Protein AF-W1DKG4-F1 (afdb_monomer_lite)

Foldseek 3Di:
DDPPPVVVVVVVVVVVVVVVVVVVLVVVLVVLQVVLVVCVVVVHDLDDPVVLVVVLVVQLVVCVVVVHDSVVSNVVVVVSSVSSSVSSVVVVVVVVCVVCVPDDDDDDDPPPPPPPPPPPDDDDDDDDDDDDDDDDDDDDDDDDD

InterPro domains:
  IPR002701 Chorismate mutase II, prokaryotic-type [PF01817] (10-89)
  IPR002701 Chorismate mutase II, prokaryotic-type [PS51168] (1-92)
  IPR002701 Chorismate mutase II, prokaryotic-type [SM00830] (11-91)
  IPR010952 Chorismate mutase, gammaproteobacteria [TIGR01797] (7-89)
  IPR036263 Chorismate mutase type II superfamily [SSF48600] (14-135)
  IPR036979 Chorismate mutase domain superfamily [G3DSA:1.20.59.10] (1-109)
  IPR051331 Chorismate mutase-related enzymes [PTHR38041] (9-101)

Radius of gyration: 27.87 Å; chains: 1; bounding box: 56×63×79 Å

Structure (mmCIF, N/CA/C/O backbone):
data_AF-W1DKG4-F1
#
_entry.id   AF-W1DKG4-F1
#
loop_
_atom_site.group_PDB
_atom_site.id
_atom_site.type_symbol
_atom_site.label_atom_id
_atom_site.label_alt_id
_atom_site.label_comp_id
_atom_site.label_asym_id
_atom_site.label_entity_id
_atom_site.label_seq_id
_atom_site.pdbx_PDB_ins_code
_atom_site.Cartn_x
_atom_site.Cartn_y
_atom_site.Cartn_z
_atom_site.occupancy
_atom_site.B_iso_or_equiv
_atom_site.auth_seq_id
_atom_site.auth_comp_id
_atom_site.auth_asym_id
_atom_site.auth_atom_id
_atom_site.pdbx_PDB_model_num
ATOM 1 N N . MET A 1 1 ? -2.693 2.937 45.329 1.00 38.25 1 MET A N 1
ATOM 2 C CA . MET A 1 1 ? -3.324 2.133 44.264 1.00 38.25 1 MET A CA 1
ATOM 3 C C . MET A 1 1 ? -3.267 2.994 43.022 1.00 38.25 1 MET A C 1
ATOM 5 O O . MET A 1 1 ? -3.884 4.048 43.008 1.00 38.25 1 MET A O 1
ATOM 9 N N . THR A 1 2 ? -2.364 2.677 42.099 1.00 47.22 2 THR A N 1
ATOM 10 C CA . THR A 1 2 ? -2.172 3.463 40.878 1.00 47.22 2 THR A CA 1
ATOM 11 C C . THR A 1 2 ? -3.362 3.205 39.971 1.00 47.22 2 THR A C 1
ATOM 13 O O . THR A 1 2 ? -3.502 2.097 39.466 1.00 47.22 2 THR A O 1
ATOM 16 N N . GLU A 1 3 ? -4.225 4.205 39.818 1.00 58.91 3 GLU A N 1
ATOM 17 C CA . GLU A 1 3 ? -5.235 4.249 38.762 1.00 58.91 3 GLU A CA 1
ATOM 18 C C . GLU A 1 3 ? -4.514 4.018 37.427 1.00 58.91 3 GLU A C 1
ATOM 20 O O . GLU A 1 3 ? -3.775 4.886 36.951 1.00 58.91 3 GLU A O 1
ATOM 25 N N . GLU A 1 4 ? -4.630 2.812 36.867 1.00 64.94 4 GLU A N 1
ATOM 26 C CA . GLU A 1 4 ? -4.116 2.509 35.535 1.00 64.94 4 GLU A CA 1
ATOM 27 C C . GLU A 1 4 ? -4.794 3.466 34.561 1.00 64.94 4 GLU A C 1
ATOM 29 O O . GLU A 1 4 ? -5.997 3.383 34.332 1.00 64.94 4 GLU A O 1
ATOM 34 N N . ASN A 1 5 ? -4.032 4.421 34.023 1.00 78.50 5 ASN A N 1
ATOM 35 C CA . ASN A 1 5 ? -4.575 5.426 33.127 1.00 78.50 5 ASN A CA 1
ATOM 36 C C . ASN A 1 5 ? -5.090 4.721 31.859 1.00 78.50 5 ASN A C 1
ATOM 38 O O . ASN A 1 5 ? -4.273 4.265 31.050 1.00 78.50 5 ASN A O 1
ATOM 42 N N . PRO A 1 6 ? -6.415 4.647 31.636 1.00 79.81 6 PRO A N 1
ATOM 43 C CA . PRO A 1 6 ? -6.991 3.850 30.554 1.00 79.81 6 PRO A CA 1
ATOM 44 C C . PRO A 1 6 ? -6.547 4.343 29.168 1.00 79.81 6 PRO A C 1
ATOM 46 O O . PRO A 1 6 ? -6.566 3.586 28.197 1.00 79.81 6 PRO A O 1
ATOM 49 N N . LEU A 1 7 ? -6.078 5.594 29.069 1.00 87.75 7 LEU A N 1
ATOM 50 C CA . LEU A 1 7 ? -5.495 6.153 27.850 1.00 87.75 7 LEU A CA 1
ATOM 51 C C . LEU A 1 7 ? -4.160 5.505 27.472 1.00 87.75 7 LEU A C 1
ATOM 53 O O . LEU A 1 7 ? -3.881 5.374 26.281 1.00 87.75 7 LEU A O 1
ATOM 57 N N . LEU A 1 8 ? -3.335 5.112 28.448 1.00 89.38 8 LEU A N 1
ATOM 58 C CA . LEU A 1 8 ? -2.042 4.477 28.174 1.00 89.38 8 LEU A CA 1
ATOM 59 C C . LEU A 1 8 ? -2.252 3.092 27.561 1.00 89.38 8 LEU A C 1
ATOM 61 O O . LEU A 1 8 ? -1.750 2.828 26.474 1.00 89.38 8 LEU A O 1
ATOM 65 N N . ALA A 1 9 ? -3.128 2.282 28.161 1.00 88.81 9 ALA A N 1
ATOM 66 C CA . ALA A 1 9 ? -3.460 0.958 27.640 1.00 88.81 9 ALA A CA 1
ATOM 67 C C . ALA A 1 9 ? -4.054 0.997 26.216 1.00 88.81 9 ALA A C 1
ATOM 69 O O . ALA A 1 9 ? -3.832 0.085 25.418 1.00 88.81 9 ALA A O 1
ATOM 70 N N . LEU A 1 10 ? -4.814 2.044 25.866 1.00 92.56 10 LEU A N 1
ATOM 71 C CA . LEU A 1 10 ? -5.314 2.236 24.499 1.00 92.56 10 LEU A CA 1
ATOM 72 C C . LEU A 1 10 ? -4.205 2.640 23.521 1.00 92.56 10 LEU A C 1
ATOM 74 O O . LEU A 1 10 ? -4.185 2.140 22.398 1.00 92.56 10 LEU A O 1
ATOM 78 N N . ARG A 1 11 ? -3.275 3.509 23.934 1.00 92.81 11 ARG A N 1
ATOM 79 C CA . ARG A 1 11 ? -2.129 3.902 23.101 1.00 92.81 11 ARG A CA 1
ATOM 80 C C . ARG A 1 11 ? -1.213 2.721 22.814 1.00 92.81 11 ARG A C 1
ATOM 82 O O . ARG A 1 11 ? -0.825 2.556 21.667 1.00 92.81 11 ARG A O 1
ATOM 89 N N . ASP A 1 12 ? -0.961 1.861 23.795 1.00 93.25 12 ASP A N 1
ATOM 90 C CA . ASP A 1 12 ? -0.139 0.662 23.595 1.00 93.25 12 ASP A CA 1
ATOM 91 C C . ASP A 1 12 ? -0.777 -0.299 22.581 1.00 93.25 12 ASP A C 1
ATOM 93 O O . ASP A 1 12 ? -0.094 -0.853 21.718 1.00 93.25 12 ASP A O 1
ATOM 97 N N . LYS A 1 13 ? -2.110 -0.437 22.613 1.00 94.12 13 LYS A N 1
ATOM 98 C CA . LYS A 1 13 ? -2.853 -1.208 21.602 1.00 94.12 13 LYS A CA 1
ATOM 99 C C . LYS A 1 13 ? -2.745 -0.597 20.204 1.00 94.12 13 LYS A C 1
ATOM 101 O O . LYS A 1 13 ? -2.646 -1.354 19.240 1.00 94.12 13 LYS A O 1
ATOM 106 N N . ILE A 1 14 ? -2.776 0.733 20.089 1.00 94.38 14 ILE A N 1
ATOM 107 C CA . ILE A 1 14 ? -2.592 1.436 18.809 1.00 94.38 14 ILE A CA 1
ATOM 108 C C . ILE A 1 14 ? -1.165 1.222 18.297 1.00 94.38 14 ILE A C 1
ATOM 110 O O . ILE A 1 14 ? -1.005 0.775 17.168 1.00 94.38 14 ILE A O 1
ATOM 114 N N . SER A 1 15 ? -0.148 1.413 19.138 1.00 95.50 15 SER A N 1
ATOM 115 C CA . SER A 1 15 ? 1.257 1.191 18.771 1.00 95.50 15 SER A CA 1
ATOM 116 C C . SER A 1 15 ? 1.501 -0.235 18.267 1.00 95.50 15 SER A C 1
ATOM 118 O O . SER A 1 15 ? 2.108 -0.433 17.217 1.00 95.50 15 SER A O 1
ATOM 120 N N . ALA A 1 16 ? 0.953 -1.243 18.954 1.00 95.94 16 ALA A N 1
ATOM 121 C CA . ALA A 1 16 ? 1.060 -2.637 18.521 1.00 95.94 16 ALA A CA 1
ATOM 122 C C . ALA A 1 16 ? 0.324 -2.918 17.195 1.00 95.94 16 ALA A C 1
ATOM 124 O O . ALA A 1 16 ? 0.681 -3.843 16.462 1.00 95.94 16 ALA A O 1
ATOM 125 N N . LEU A 1 17 ? -0.732 -2.159 16.882 1.00 96.56 17 LEU A N 1
ATOM 126 C CA . LEU A 1 17 ? -1.418 -2.230 15.592 1.00 96.56 17 LEU A CA 1
ATOM 127 C C . LEU A 1 17 ? -0.569 -1.567 14.499 1.00 96.56 17 LEU A C 1
ATOM 129 O O . LEU A 1 17 ? -0.413 -2.149 13.425 1.00 96.56 17 LEU A O 1
ATOM 133 N N . ASP A 1 18 ? 0.026 -0.413 14.785 1.00 95.31 18 ASP A N 1
ATOM 134 C CA . ASP A 1 18 ? 0.894 0.317 13.859 1.00 95.31 18 ASP A CA 1
ATOM 135 C C . ASP A 1 18 ? 2.122 -0.514 13.458 1.00 95.31 18 ASP A C 1
ATOM 137 O O . ASP A 1 18 ? 2.460 -0.590 12.276 1.00 95.31 18 ASP A O 1
ATOM 141 N N . GLU A 1 19 ? 2.733 -1.237 14.400 1.00 96.50 19 GLU A N 1
ATOM 142 C CA . GLU A 1 19 ? 3.821 -2.178 14.101 1.00 96.50 19 GLU A CA 1
ATOM 143 C C . GLU A 1 19 ? 3.390 -3.277 13.119 1.00 96.50 19 GLU A C 1
ATOM 145 O O . GLU A 1 19 ? 4.118 -3.605 12.176 1.00 96.50 19 GLU A O 1
ATOM 150 N N . LYS A 1 20 ? 2.174 -3.813 13.280 1.00 97.50 20 LYS A N 1
ATOM 151 C CA . LYS A 1 20 ? 1.622 -4.806 12.347 1.00 97.50 20 LYS A CA 1
ATOM 152 C C . LYS A 1 20 ? 1.369 -4.201 10.970 1.00 97.50 20 LYS A C 1
ATOM 154 O O . LYS A 1 20 ? 1.636 -4.861 9.968 1.00 97.50 20 LYS A O 1
ATOM 159 N N . LEU A 1 21 ? 0.888 -2.959 10.899 1.00 95.12 21 LEU A N 1
ATOM 160 C CA . LEU A 1 21 ? 0.718 -2.260 9.623 1.00 95.12 21 LEU A CA 1
ATOM 161 C C . LEU A 1 21 ? 2.060 -2.088 8.907 1.00 95.12 21 LEU A C 1
ATOM 163 O O . LEU A 1 21 ? 2.143 -2.359 7.710 1.00 95.12 21 LEU A O 1
ATOM 167 N N . LEU A 1 22 ? 3.118 -1.708 9.628 1.00 95.19 22 LEU A N 1
ATOM 168 C CA . LEU A 1 22 ? 4.460 -1.583 9.058 1.00 95.19 22 LEU A CA 1
ATOM 169 C C . LEU A 1 22 ? 4.995 -2.925 8.544 1.00 95.19 22 LEU A C 1
ATOM 171 O O . LEU A 1 22 ? 5.537 -2.976 7.438 1.00 95.19 22 LEU A O 1
ATOM 175 N N . ALA A 1 23 ? 4.788 -4.012 9.291 1.00 96.50 23 ALA A N 1
ATOM 176 C CA . ALA A 1 23 ? 5.169 -5.353 8.853 1.00 96.50 23 ALA A CA 1
ATOM 177 C C . ALA A 1 23 ? 4.442 -5.763 7.556 1.00 96.50 23 ALA A C 1
ATOM 179 O O . ALA A 1 23 ? 5.082 -6.206 6.602 1.00 96.50 23 ALA A O 1
ATOM 180 N N . LEU A 1 24 ? 3.126 -5.531 7.478 1.00 97.12 24 LEU A N 1
ATOM 181 C CA . LEU A 1 24 ? 2.322 -5.826 6.285 1.00 97.12 24 LEU A CA 1
ATOM 182 C C . LEU A 1 24 ? 2.729 -4.971 5.077 1.00 97.12 24 LEU A C 1
ATOM 184 O O . LEU A 1 24 ? 2.762 -5.459 3.946 1.00 97.12 24 LEU A O 1
ATOM 188 N N . LEU A 1 25 ? 3.055 -3.694 5.291 1.00 94.56 25 LEU A N 1
ATOM 189 C CA . LEU A 1 25 ? 3.544 -2.815 4.226 1.00 94.56 25 LEU A CA 1
ATOM 190 C C . LEU A 1 25 ? 4.912 -3.272 3.705 1.00 94.56 25 LEU A C 1
ATOM 192 O O . LEU A 1 25 ? 5.133 -3.261 2.491 1.00 94.56 25 LEU A O 1
ATOM 196 N N . ALA A 1 26 ? 5.805 -3.722 4.590 1.00 94.88 26 ALA A N 1
ATOM 197 C CA . ALA A 1 26 ? 7.098 -4.281 4.206 1.00 94.88 26 ALA A CA 1
ATOM 198 C C . ALA A 1 26 ? 6.941 -5.570 3.384 1.00 94.88 26 ALA A C 1
ATOM 200 O O . ALA A 1 26 ? 7.560 -5.706 2.326 1.00 94.88 26 ALA A O 1
ATOM 201 N N . GLU A 1 27 ? 6.060 -6.478 3.810 1.00 96.31 27 GLU A N 1
ATOM 202 C CA . GLU A 1 27 ? 5.734 -7.695 3.060 1.00 96.31 27 GLU A CA 1
ATOM 203 C C . GLU A 1 27 ? 5.168 -7.360 1.673 1.00 96.31 27 GLU A C 1
ATOM 205 O O . GLU A 1 27 ? 5.641 -7.863 0.648 1.00 96.31 27 GLU A O 1
ATOM 210 N N . ARG A 1 28 ? 4.213 -6.423 1.615 1.00 95.81 28 ARG A N 1
ATOM 211 C CA . ARG A 1 28 ? 3.631 -5.951 0.354 1.00 95.81 28 ARG A CA 1
ATOM 212 C C . ARG A 1 28 ? 4.692 -5.360 -0.577 1.00 95.81 28 ARG A C 1
ATOM 214 O O . ARG A 1 28 ? 4.626 -5.573 -1.790 1.00 95.81 28 ARG A O 1
ATOM 221 N N . ARG A 1 29 ? 5.676 -4.638 -0.036 1.00 93.88 29 ARG A N 1
ATOM 222 C CA . ARG A 1 29 ? 6.809 -4.118 -0.812 1.00 93.88 29 ARG A CA 1
ATOM 223 C C . ARG A 1 29 ? 7.692 -5.243 -1.356 1.00 93.88 29 ARG A C 1
ATOM 225 O O . ARG A 1 29 ? 8.103 -5.170 -2.513 1.00 93.88 29 ARG A O 1
ATOM 232 N N . GLY A 1 30 ? 7.923 -6.298 -0.575 1.00 94.19 30 GLY A N 1
ATOM 233 C CA . GLY A 1 30 ? 8.589 -7.517 -1.044 1.00 94.19 30 GLY A CA 1
ATOM 234 C C . GLY A 1 30 ? 7.873 -8.137 -2.249 1.00 94.19 30 GLY A C 1
ATOM 235 O O . GLY A 1 30 ? 8.495 -8.393 -3.278 1.00 94.19 30 GLY A O 1
ATOM 236 N N . LEU A 1 31 ? 6.544 -8.261 -2.188 1.00 94.81 31 LEU A N 1
ATOM 237 C CA . LEU A 1 31 ? 5.744 -8.740 -3.322 1.00 94.81 31 LEU A CA 1
ATOM 238 C C . LEU A 1 31 ? 5.837 -7.812 -4.543 1.00 94.81 31 LEU A C 1
ATOM 240 O O . LEU A 1 31 ? 5.909 -8.289 -5.674 1.00 94.81 31 LEU A O 1
ATOM 244 N N . ALA A 1 32 ? 5.883 -6.492 -4.342 1.00 92.44 32 ALA A N 1
ATOM 245 C CA . ALA A 1 32 ? 6.059 -5.537 -5.437 1.00 92.44 32 ALA A CA 1
ATOM 246 C C . ALA A 1 32 ? 7.404 -5.720 -6.167 1.00 92.44 32 ALA A C 1
ATOM 248 O O . ALA A 1 32 ? 7.459 -5.563 -7.388 1.00 92.44 32 ALA A O 1
ATOM 249 N N . VAL A 1 33 ? 8.469 -6.089 -5.447 1.00 93.25 33 VAL A N 1
ATOM 250 C CA . VAL A 1 33 ? 9.775 -6.430 -6.036 1.00 93.25 33 VAL A CA 1
ATOM 251 C C . VAL A 1 33 ? 9.672 -7.681 -6.907 1.00 93.25 33 VAL A C 1
ATOM 253 O O . VAL A 1 33 ? 10.136 -7.663 -8.049 1.00 93.25 33 VAL A O 1
ATOM 256 N N . GLU A 1 34 ? 9.023 -8.739 -6.417 1.00 93.81 34 GLU A N 1
ATOM 257 C CA . GLU A 1 34 ? 8.829 -9.975 -7.187 1.00 93.81 34 GLU A CA 1
ATOM 258 C C . GLU A 1 34 ? 7.967 -9.744 -8.438 1.00 93.81 34 GLU A C 1
ATOM 260 O O . GLU A 1 34 ? 8.316 -10.199 -9.530 1.00 93.81 34 GLU A O 1
ATOM 265 N N . VAL A 1 35 ? 6.906 -8.936 -8.329 1.00 92.00 35 VAL A N 1
ATOM 266 C CA . VAL A 1 35 ? 6.117 -8.485 -9.489 1.00 92.00 35 VAL A CA 1
ATOM 267 C C . VAL A 1 35 ? 6.991 -7.715 -10.482 1.00 92.00 35 VAL A C 1
ATOM 269 O O . VAL A 1 35 ? 6.879 -7.932 -11.689 1.00 92.00 35 VAL A O 1
ATOM 272 N N . GLY A 1 36 ? 7.890 -6.852 -10.002 1.00 90.88 36 GLY A N 1
ATOM 273 C CA . GLY A 1 36 ? 8.855 -6.138 -10.840 1.00 90.88 36 GLY A CA 1
ATOM 274 C C . GLY A 1 36 ? 9.774 -7.076 -11.625 1.00 90.88 36 GLY A C 1
ATOM 275 O O . GLY A 1 36 ? 9.942 -6.895 -12.831 1.00 90.88 36 GLY A O 1
ATOM 276 N N . LYS A 1 37 ? 10.311 -8.119 -10.979 1.00 90.62 37 LYS A N 1
ATOM 277 C CA . LYS A 1 37 ? 11.132 -9.151 -11.641 1.00 90.62 37 LYS A CA 1
ATOM 278 C C . LYS A 1 37 ? 10.335 -9.927 -12.694 1.00 90.62 37 LYS A C 1
ATOM 280 O O . LYS A 1 37 ? 10.828 -10.140 -13.800 1.00 90.62 37 LYS A O 1
ATOM 285 N N . ALA A 1 38 ? 9.093 -10.302 -12.386 1.00 91.44 38 ALA A N 1
ATOM 286 C CA . ALA A 1 38 ? 8.220 -10.999 -13.330 1.00 91.44 38 ALA A CA 1
ATOM 287 C C . ALA A 1 38 ? 7.869 -10.127 -14.551 1.00 91.44 38 ALA A C 1
ATOM 289 O O . ALA A 1 38 ? 7.875 -10.604 -15.690 1.00 91.44 38 ALA A O 1
ATOM 290 N N . LYS A 1 39 ? 7.605 -8.830 -14.339 1.00 89.69 39 LYS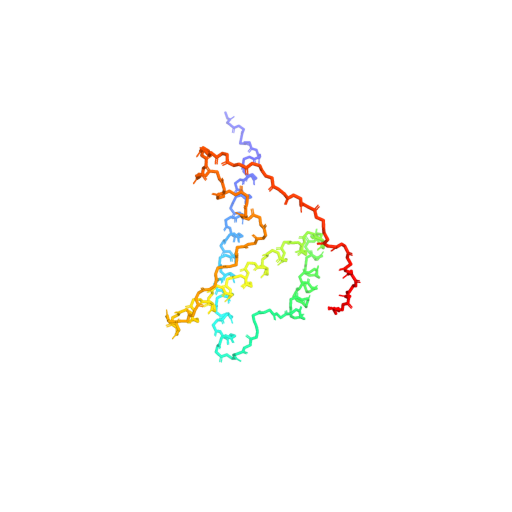 A N 1
ATOM 291 C CA . LYS A 1 39 ? 7.379 -7.857 -15.420 1.00 89.69 39 LYS A CA 1
ATOM 292 C C . LYS A 1 39 ? 8.624 -7.649 -16.277 1.00 89.69 39 LYS A C 1
ATOM 294 O O . LYS A 1 39 ? 8.495 -7.581 -17.494 1.00 89.69 39 LYS A O 1
ATOM 299 N N . LEU A 1 40 ? 9.808 -7.612 -15.663 1.00 87.69 40 LEU A N 1
ATOM 300 C CA . LEU A 1 40 ? 11.085 -7.524 -16.371 1.00 87.69 40 LEU A CA 1
ATOM 301 C C . LEU A 1 40 ? 11.294 -8.733 -17.294 1.00 87.69 40 LEU A C 1
ATOM 303 O O . LEU A 1 40 ? 11.589 -8.553 -18.470 1.00 87.69 40 LEU A O 1
ATOM 307 N N . ALA A 1 41 ? 11.064 -9.950 -16.793 1.00 87.69 41 ALA A N 1
ATOM 308 C CA . ALA A 1 41 ? 11.181 -11.171 -17.594 1.00 87.69 41 ALA A CA 1
ATOM 309 C C . ALA A 1 41 ? 10.165 -11.218 -18.752 1.00 87.69 41 ALA A C 1
ATOM 311 O O . ALA A 1 41 ? 10.487 -11.638 -19.862 1.00 87.69 41 ALA A O 1
ATOM 312 N N . SER A 1 42 ? 8.938 -10.751 -18.509 1.00 88.12 42 SER A N 1
ATOM 313 C CA . SER A 1 42 ? 7.855 -10.727 -19.504 1.00 88.12 42 SER A CA 1
ATOM 314 C C . SER A 1 42 ? 7.816 -9.465 -20.376 1.00 88.12 42 SER A C 1
ATOM 316 O O . SER A 1 42 ? 6.909 -9.338 -21.195 1.00 88.12 42 SER A O 1
ATOM 318 N N . HIS A 1 43 ? 8.778 -8.546 -20.221 1.00 84.00 43 HIS A N 1
ATOM 319 C CA . HIS A 1 43 ? 8.860 -7.269 -20.945 1.00 84.00 43 HIS A CA 1
ATOM 320 C C . HIS A 1 43 ? 7.579 -6.418 -20.856 1.00 84.00 43 HIS A C 1
ATOM 322 O O . HIS A 1 43 ? 7.210 -5.706 -21.791 1.00 84.00 43 HIS A O 1
ATOM 328 N N . ARG A 1 44 ? 6.881 -6.488 -19.717 1.00 85.31 44 ARG A N 1
ATOM 329 C CA . ARG A 1 44 ? 5.654 -5.722 -19.468 1.00 85.31 44 ARG A CA 1
ATOM 330 C C . ARG A 1 44 ? 5.958 -4.359 -18.842 1.00 85.31 44 ARG A C 1
ATOM 332 O O . ARG A 1 44 ? 6.905 -4.245 -18.059 1.00 85.31 44 ARG A O 1
ATOM 339 N N . PRO A 1 45 ? 5.141 -3.327 -19.122 1.00 86.69 45 PRO A N 1
ATOM 340 C CA . PRO A 1 45 ? 5.310 -2.022 -18.499 1.00 86.69 45 PRO A CA 1
ATOM 341 C C . PRO A 1 45 ? 5.108 -2.098 -16.980 1.00 86.69 45 PRO A C 1
ATOM 343 O O . PRO A 1 45 ? 4.311 -2.884 -16.462 1.00 86.69 45 PRO A O 1
ATOM 346 N N . VAL A 1 46 ? 5.836 -1.251 -16.246 1.00 83.88 46 VAL A N 1
ATOM 347 C CA . VAL A 1 46 ? 5.721 -1.175 -14.782 1.00 83.88 46 VAL A CA 1
ATOM 348 C C . VAL A 1 46 ? 4.352 -0.635 -14.370 1.00 83.88 46 VAL A C 1
ATOM 350 O O . VAL A 1 46 ? 3.762 -1.159 -13.425 1.00 83.88 46 VAL A O 1
ATOM 353 N N . ARG A 1 47 ? 3.835 0.368 -15.086 1.00 84.94 47 ARG A N 1
ATOM 354 C CA . ARG A 1 47 ? 2.558 1.011 -14.772 1.00 84.94 47 ARG A CA 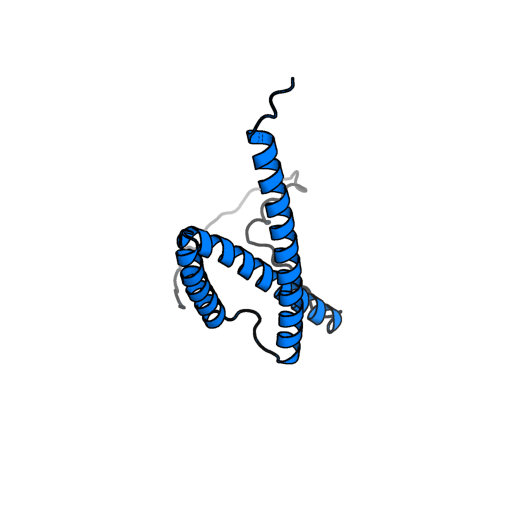1
ATOM 355 C C . ARG A 1 47 ? 1.417 0.390 -15.568 1.00 84.94 47 ARG A C 1
ATOM 357 O O . ARG A 1 47 ? 1.514 0.277 -16.786 1.00 84.94 47 ARG A O 1
ATOM 364 N N . ASP A 1 48 ? 0.359 0.016 -14.860 1.00 89.25 48 ASP A N 1
ATOM 365 C CA . ASP A 1 48 ? -0.833 -0.630 -15.409 1.00 89.25 48 ASP A CA 1
ATOM 366 C C . ASP A 1 48 ? -2.061 0.072 -14.819 1.00 89.25 48 ASP A C 1
ATOM 368 O O . ASP A 1 48 ? -2.497 -0.219 -13.705 1.00 89.25 48 ASP A O 1
ATOM 372 N N . ILE A 1 49 ? -2.543 1.087 -15.541 1.00 90.44 49 ILE A N 1
ATOM 373 C CA . ILE A 1 49 ? -3.537 2.041 -15.033 1.00 90.44 49 ILE A CA 1
ATOM 374 C C . ILE A 1 49 ? -4.882 1.351 -14.809 1.00 90.44 49 ILE A C 1
ATOM 376 O O . ILE A 1 49 ? -5.532 1.594 -13.794 1.00 90.44 49 ILE A O 1
ATOM 380 N N . ASP A 1 50 ? -5.289 0.475 -15.725 1.00 91.69 50 ASP A N 1
ATOM 381 C CA . ASP A 1 50 ? -6.565 -0.229 -15.619 1.00 91.69 50 ASP A CA 1
ATOM 382 C C . ASP A 1 50 ? -6.544 -1.176 -14.417 1.00 91.69 50 ASP A C 1
ATOM 384 O O . ASP A 1 50 ? -7.456 -1.157 -13.588 1.00 91.69 50 ASP A O 1
ATOM 388 N N . ARG A 1 51 ? -5.429 -1.893 -14.211 1.00 90.88 51 ARG A N 1
ATOM 389 C CA . ARG A 1 51 ? -5.273 -2.742 -13.029 1.00 90.88 51 ARG A CA 1
ATOM 390 C C . ARG A 1 51 ? -5.267 -1.956 -11.715 1.00 90.88 51 ARG A C 1
ATOM 392 O O . ARG A 1 51 ? -5.800 -2.441 -10.714 1.00 90.88 51 ARG A O 1
ATOM 399 N N . GLU A 1 52 ? -4.644 -0.778 -11.690 1.00 92.56 52 GLU A N 1
ATOM 400 C CA . GLU A 1 52 ? -4.633 0.119 -10.524 1.00 92.56 52 GLU A CA 1
ATOM 401 C C . GLU A 1 52 ? -6.048 0.615 -10.183 1.00 92.56 52 GLU A C 1
ATOM 403 O O . GLU A 1 52 ? -6.425 0.634 -9.007 1.00 92.56 52 GLU A O 1
ATOM 408 N N . ARG A 1 53 ? -6.851 0.958 -11.199 1.00 92.81 53 ARG A N 1
ATOM 409 C CA . ARG A 1 53 ? -8.253 1.373 -11.030 1.00 92.81 53 ARG A CA 1
ATOM 410 C C . ARG A 1 53 ? -9.113 0.248 -10.460 1.00 92.81 53 ARG A C 1
ATOM 412 O O . ARG A 1 53 ? -9.762 0.461 -9.437 1.00 92.81 53 ARG A O 1
ATOM 419 N N . ASP A 1 54 ? -9.034 -0.951 -11.036 1.00 94.75 54 ASP A N 1
ATOM 420 C CA . ASP A 1 54 ? -9.773 -2.127 -10.555 1.00 94.75 54 ASP A CA 1
ATOM 421 C C . ASP A 1 54 ? -9.442 -2.456 -9.090 1.00 94.75 54 ASP A C 1
ATOM 423 O O . ASP A 1 54 ? -10.310 -2.826 -8.291 1.00 94.75 54 ASP A O 1
ATOM 427 N N . LEU A 1 55 ? -8.162 -2.323 -8.717 1.00 93.75 55 LEU A N 1
ATOM 428 C CA . LEU A 1 55 ? -7.714 -2.533 -7.344 1.00 93.75 55 LEU A CA 1
ATOM 429 C C . LEU A 1 55 ? -8.370 -1.523 -6.393 1.00 93.75 55 LEU A C 1
ATOM 431 O O . LEU A 1 55 ? -8.875 -1.922 -5.342 1.00 93.75 55 LEU A O 1
ATOM 435 N N . LEU A 1 56 ? -8.363 -0.235 -6.748 1.00 93.81 56 LEU A N 1
ATOM 436 C CA . LEU A 1 56 ? -8.950 0.821 -5.922 1.00 93.81 56 LEU A CA 1
ATOM 437 C C . LEU A 1 56 ? -10.463 0.640 -5.760 1.00 93.81 56 LEU A C 1
ATOM 439 O O . LEU A 1 56 ? -10.951 0.695 -4.633 1.00 93.81 56 LEU A O 1
ATOM 443 N N . GLU A 1 57 ? -11.196 0.338 -6.833 1.00 93.94 57 GLU A N 1
ATOM 444 C CA . GLU A 1 57 ? -12.646 0.101 -6.769 1.00 93.94 57 GLU A CA 1
ATOM 445 C C . GLU A 1 57 ? -12.997 -1.078 -5.846 1.00 93.94 57 GLU A C 1
ATOM 447 O O . GLU A 1 57 ? -13.897 -0.996 -4.994 1.00 93.94 57 GLU A O 1
ATOM 452 N N . ARG A 1 58 ? -12.225 -2.169 -5.939 1.00 95.06 58 ARG A N 1
ATOM 453 C CA . ARG A 1 58 ? -12.366 -3.317 -5.037 1.00 95.06 58 ARG A CA 1
ATOM 454 C C . ARG A 1 58 ? -12.093 -2.930 -3.582 1.00 95.06 58 ARG A C 1
ATOM 456 O O . ARG A 1 58 ? -12.851 -3.325 -2.693 1.00 95.06 58 ARG A O 1
ATOM 463 N N . LEU A 1 59 ? -11.030 -2.168 -3.325 1.00 94.12 59 LEU A N 1
ATOM 464 C CA . LEU A 1 59 ? -10.652 -1.745 -1.973 1.00 94.12 59 LEU A CA 1
ATOM 465 C C . LEU A 1 59 ? -11.662 -0.774 -1.363 1.00 94.12 59 LEU A C 1
ATOM 467 O O . LEU A 1 59 ? -11.975 -0.904 -0.183 1.00 94.12 59 LEU A O 1
ATOM 471 N N . MET A 1 60 ? -12.238 0.131 -2.156 1.00 92.19 60 MET A N 1
ATOM 472 C CA . MET A 1 60 ? -13.339 0.990 -1.712 1.00 92.19 60 MET A CA 1
ATOM 473 C C . MET A 1 60 ? -14.545 0.154 -1.270 1.00 92.19 60 MET A C 1
ATOM 475 O O . MET A 1 60 ? -15.158 0.442 -0.244 1.00 92.19 60 MET A O 1
ATOM 479 N N . THR A 1 61 ? -14.871 -0.909 -2.010 1.00 93.56 61 THR A N 1
ATOM 480 C CA . THR A 1 61 ? -15.988 -1.805 -1.671 1.00 93.56 61 THR A CA 1
ATOM 481 C C . THR A 1 61 ? -15.743 -2.561 -0.365 1.00 93.56 61 THR A C 1
ATOM 483 O O . THR A 1 61 ? -16.644 -2.656 0.468 1.00 93.56 61 THR A O 1
ATOM 486 N N . ILE A 1 62 ? -14.526 -3.073 -0.159 1.00 93.75 62 ILE A N 1
ATOM 487 C CA . ILE A 1 62 ? -14.133 -3.739 1.095 1.00 93.75 62 ILE A CA 1
ATOM 488 C C . ILE A 1 62 ? -14.147 -2.734 2.249 1.00 93.75 62 ILE A C 1
ATOM 490 O O . ILE A 1 62 ? -14.730 -2.995 3.295 1.00 93.75 62 ILE A O 1
ATOM 494 N N . GLY A 1 63 ? -13.579 -1.554 2.027 1.00 92.06 63 GLY A N 1
ATOM 495 C CA . GLY A 1 63 ? -13.537 -0.452 2.974 1.00 92.06 63 GLY A CA 1
ATOM 496 C C . GLY A 1 63 ? -14.881 -0.037 3.539 1.00 92.06 63 GLY A C 1
ATOM 497 O O . GLY A 1 63 ? -15.033 0.089 4.753 1.00 92.06 63 GLY A O 1
ATOM 498 N N . LYS A 1 64 ? -15.880 0.091 2.660 1.00 92.19 64 LYS A N 1
ATOM 499 C CA . LYS A 1 64 ? -17.256 0.406 3.056 1.00 92.19 64 LYS A CA 1
ATOM 500 C C . LYS A 1 64 ? -17.825 -0.612 4.048 1.00 92.19 64 LYS A C 1
ATOM 502 O O . LYS A 1 64 ? -18.558 -0.219 4.947 1.00 92.19 64 LYS A O 1
ATOM 507 N N . ARG A 1 65 ? -17.460 -1.898 3.934 1.00 94.44 65 ARG A N 1
ATOM 508 C CA 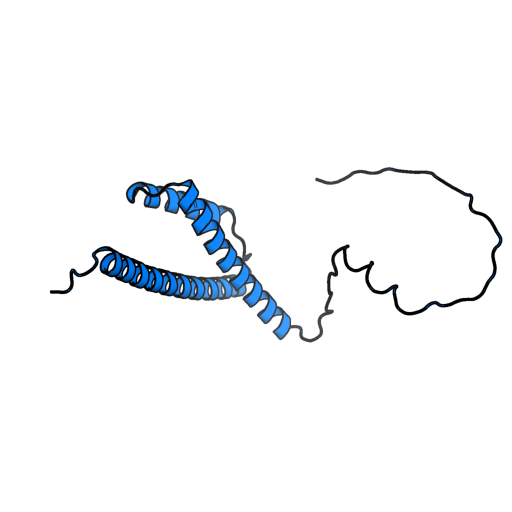. ARG A 1 65 ? -17.884 -2.951 4.883 1.00 94.44 65 ARG A CA 1
ATOM 509 C C . ARG A 1 65 ? -17.241 -2.808 6.263 1.00 94.44 65 ARG A C 1
ATOM 511 O O . ARG A 1 65 ? -17.782 -3.324 7.229 1.00 94.44 65 ARG A O 1
ATOM 518 N N . HIS A 1 66 ? -16.106 -2.120 6.344 1.00 92.44 66 HIS A N 1
ATOM 519 C CA . HIS A 1 66 ? -15.402 -1.808 7.588 1.00 92.44 66 HIS A CA 1
ATOM 520 C C . HIS A 1 66 ? -15.710 -0.394 8.104 1.00 92.44 66 HIS A C 1
ATOM 522 O O . HIS A 1 66 ? -14.985 0.106 8.959 1.00 92.44 66 HIS A O 1
ATOM 528 N N . ASN A 1 67 ? -16.750 0.267 7.577 1.00 93.62 67 ASN A N 1
ATOM 529 C CA . ASN A 1 67 ? -17.115 1.646 7.916 1.00 93.62 67 ASN A CA 1
ATOM 530 C C . ASN A 1 67 ? -15.977 2.661 7.687 1.00 93.62 67 ASN A C 1
ATOM 532 O O . ASN A 1 67 ? -15.918 3.700 8.342 1.00 93.62 67 ASN A O 1
ATOM 536 N N . LEU A 1 68 ? -15.083 2.376 6.739 1.00 93.00 68 LEU A N 1
ATOM 537 C CA . LEU A 1 68 ? -14.025 3.292 6.334 1.00 93.00 68 LEU A CA 1
ATOM 538 C C . LEU A 1 68 ? -14.503 4.180 5.186 1.00 93.00 68 LEU A C 1
ATOM 540 O O . LEU A 1 68 ? -15.138 3.717 4.234 1.00 93.00 68 LEU A O 1
ATOM 544 N N . ASP A 1 69 ? -14.157 5.461 5.269 1.00 92.62 69 ASP A N 1
ATOM 545 C CA . ASP A 1 69 ? -14.463 6.433 4.230 1.00 92.62 69 ASP A CA 1
ATOM 546 C C . ASP A 1 69 ? -13.726 6.114 2.914 1.00 92.62 69 ASP A C 1
ATOM 548 O O . ASP A 1 69 ? -12.551 5.730 2.888 1.00 92.62 69 ASP A O 1
ATOM 552 N N . ALA A 1 70 ? -14.428 6.292 1.795 1.00 90.19 70 ALA A N 1
ATOM 553 C CA . ALA A 1 70 ? -13.911 5.940 0.478 1.00 90.19 70 ALA A CA 1
ATOM 554 C C . ALA A 1 70 ? -12.756 6.858 0.042 1.00 90.19 70 ALA A C 1
ATOM 556 O O . ALA A 1 70 ? -11.804 6.396 -0.596 1.00 90.19 70 ALA A O 1
ATOM 557 N N . HIS A 1 71 ? -12.810 8.143 0.408 1.00 92.69 71 HIS A N 1
ATOM 558 C CA . HIS A 1 71 ? -11.751 9.106 0.102 1.00 92.69 71 HIS A CA 1
ATOM 559 C C . HIS A 1 71 ? -10.492 8.830 0.927 1.00 92.69 71 HIS A C 1
ATOM 561 O O . HIS A 1 71 ? -9.376 8.893 0.404 1.00 92.69 71 HIS A O 1
ATOM 567 N N . TYR A 1 72 ? -10.654 8.445 2.196 1.00 93.31 72 TYR A N 1
ATOM 568 C CA . TYR A 1 72 ? -9.548 7.984 3.038 1.00 93.31 72 TYR A CA 1
ATOM 569 C C . TYR A 1 72 ? -8.797 6.797 2.411 1.00 93.31 72 TYR A C 1
ATOM 571 O O . TYR A 1 72 ? -7.581 6.872 2.225 1.00 93.31 72 TYR A O 1
ATOM 579 N N . ILE A 1 73 ? -9.518 5.748 2.005 1.00 94.44 73 ILE A N 1
ATOM 580 C CA . ILE A 1 73 ? -8.920 4.551 1.388 1.00 94.44 73 ILE A CA 1
ATOM 581 C C . ILE A 1 73 ? -8.231 4.887 0.075 1.00 94.44 73 ILE A C 1
ATOM 583 O O . ILE A 1 73 ? -7.108 4.443 -0.157 1.00 94.44 73 ILE A O 1
ATOM 587 N N . THR A 1 74 ? -8.888 5.679 -0.771 1.00 93.06 74 THR A N 1
ATOM 588 C CA . THR A 1 74 ? -8.345 6.041 -2.081 1.00 93.06 74 THR A CA 1
ATOM 589 C C . THR A 1 74 ? -6.990 6.722 -1.931 1.00 93.06 74 THR A C 1
ATOM 591 O O . THR A 1 74 ? -6.021 6.286 -2.548 1.00 93.06 74 THR A O 1
ATOM 594 N N . ARG A 1 75 ? -6.882 7.722 -1.045 1.00 95.56 75 ARG A N 1
ATOM 595 C CA . ARG A 1 75 ? -5.612 8.425 -0.805 1.00 95.56 75 ARG A CA 1
ATOM 596 C C . ARG A 1 75 ? -4.534 7.506 -0.241 1.00 95.56 75 ARG A C 1
ATOM 598 O O . ARG A 1 75 ? -3.405 7.529 -0.722 1.00 95.56 75 ARG A O 1
ATOM 605 N N . LEU A 1 76 ? -4.875 6.685 0.753 1.00 94.62 76 LEU A N 1
ATOM 606 C CA . LEU A 1 76 ? -3.910 5.782 1.380 1.00 94.62 76 LEU A CA 1
ATOM 607 C C . LEU A 1 76 ? -3.354 4.769 0.372 1.00 94.62 76 LEU A C 1
ATOM 609 O O . LEU A 1 76 ? -2.143 4.587 0.266 1.00 94.62 76 LEU A O 1
ATOM 613 N N . PHE A 1 77 ? -4.228 4.128 -0.403 1.00 95.12 77 PHE A N 1
ATOM 614 C CA . PHE A 1 77 ? -3.797 3.106 -1.351 1.00 95.12 77 PHE A CA 1
ATOM 615 C C . PHE A 1 77 ? -3.142 3.678 -2.604 1.00 95.12 77 PHE A C 1
ATOM 617 O O . PHE A 1 77 ? -2.275 3.010 -3.158 1.00 95.12 77 PHE A O 1
ATOM 624 N N . GLN A 1 78 ? -3.466 4.907 -3.015 1.00 94.62 78 GLN A N 1
ATOM 625 C CA . GLN A 1 78 ? -2.703 5.608 -4.052 1.00 94.62 78 GLN A CA 1
ATOM 626 C C . GLN A 1 78 ? -1.232 5.774 -3.652 1.00 94.62 78 GLN A C 1
ATOM 628 O O . GLN A 1 78 ? -0.362 5.423 -4.445 1.00 94.62 78 GLN A O 1
ATOM 633 N N . LEU A 1 79 ? -0.950 6.195 -2.412 1.00 95.75 79 LEU A N 1
ATOM 634 C CA . LEU A 1 79 ? 0.427 6.309 -1.906 1.00 95.75 79 LEU A CA 1
ATOM 635 C C . LEU A 1 79 ? 1.146 4.952 -1.890 1.00 95.75 79 LEU A C 1
ATOM 637 O O . LEU A 1 79 ? 2.301 4.836 -2.294 1.00 95.75 79 LEU A O 1
ATOM 641 N N . ILE A 1 80 ? 0.446 3.901 -1.463 1.00 94.62 80 ILE A N 1
ATOM 642 C CA . ILE A 1 80 ? 0.995 2.540 -1.417 1.00 94.62 80 ILE A CA 1
ATOM 643 C C . ILE A 1 80 ? 1.285 1.998 -2.834 1.00 94.62 80 ILE A C 1
ATOM 645 O O . ILE A 1 80 ? 2.284 1.305 -3.057 1.00 94.62 80 ILE A O 1
ATOM 649 N N . ILE A 1 81 ? 0.410 2.277 -3.805 1.00 93.44 81 ILE A N 1
ATOM 650 C CA . ILE A 1 81 ? 0.618 1.923 -5.217 1.00 93.44 81 ILE A CA 1
ATOM 651 C C . ILE A 1 81 ? 1.815 2.693 -5.778 1.00 93.44 81 ILE A C 1
ATOM 653 O O . ILE A 1 81 ? 2.668 2.091 -6.428 1.00 93.44 81 ILE A O 1
ATOM 657 N N . GLU A 1 82 ? 1.913 3.990 -5.492 1.00 93.88 82 GLU A N 1
ATOM 658 C CA . GLU A 1 82 ? 3.012 4.841 -5.943 1.00 93.88 82 GLU A CA 1
ATOM 659 C C . GLU A 1 82 ? 4.373 4.332 -5.444 1.00 93.88 82 GLU A C 1
ATOM 661 O O . GLU A 1 82 ? 5.277 4.130 -6.257 1.00 93.88 82 GLU A O 1
ATOM 666 N N . ASP A 1 83 ? 4.497 3.997 -4.153 1.00 93.81 83 ASP A N 1
ATOM 667 C CA . ASP A 1 83 ? 5.716 3.378 -3.602 1.00 93.81 83 ASP A CA 1
ATOM 668 C C . ASP A 1 83 ? 6.081 2.066 -4.322 1.00 93.81 83 ASP A C 1
ATOM 670 O O . ASP A 1 83 ? 7.250 1.785 -4.613 1.00 93.81 83 ASP A O 1
ATOM 674 N N . SER A 1 84 ? 5.070 1.275 -4.692 1.00 92.38 84 SER A N 1
ATOM 675 C CA . SER A 1 84 ? 5.278 0.019 -5.421 1.00 92.38 84 SER A CA 1
ATOM 676 C C . SER A 1 84 ? 5.813 0.256 -6.832 1.00 92.38 84 SER A C 1
ATOM 678 O O . SER A 1 84 ? 6.721 -0.455 -7.271 1.00 92.38 84 SER A O 1
ATOM 680 N N . VAL A 1 85 ? 5.269 1.252 -7.540 1.00 92.12 85 VAL A N 1
ATOM 681 C CA . VAL A 1 85 ? 5.723 1.650 -8.880 1.00 92.12 85 VAL A CA 1
ATOM 682 C C . VAL A 1 85 ? 7.160 2.165 -8.819 1.00 92.12 85 VAL A C 1
ATOM 684 O O . VAL A 1 85 ? 7.994 1.717 -9.606 1.00 92.12 85 VAL A O 1
ATOM 687 N N . LEU A 1 86 ? 7.479 3.029 -7.851 1.00 92.81 86 LEU A N 1
ATOM 688 C CA . LEU A 1 86 ? 8.833 3.558 -7.652 1.00 92.81 86 LEU A CA 1
ATOM 689 C C . LEU A 1 86 ? 9.844 2.450 -7.329 1.00 92.81 86 LEU A C 1
ATOM 691 O O . LEU A 1 86 ? 10.946 2.421 -7.886 1.00 92.81 86 LEU A O 1
ATOM 695 N N . THR A 1 87 ? 9.461 1.497 -6.476 1.00 91.31 87 THR A N 1
ATOM 696 C CA . THR A 1 87 ? 10.301 0.339 -6.139 1.00 91.31 87 THR A CA 1
ATOM 697 C C . THR A 1 87 ? 10.595 -0.510 -7.384 1.00 91.31 87 THR A C 1
ATOM 699 O O . THR A 1 87 ? 11.749 -0.866 -7.635 1.00 91.31 87 THR A O 1
ATOM 702 N N . GLN A 1 88 ? 9.584 -0.778 -8.218 1.00 91.31 88 GLN A N 1
ATOM 703 C CA . GLN A 1 88 ? 9.747 -1.529 -9.471 1.00 91.31 88 GLN A CA 1
ATOM 704 C C . GLN A 1 88 ? 10.609 -0.774 -10.499 1.00 91.31 88 GLN A C 1
ATOM 706 O O . GLN A 1 88 ? 11.477 -1.372 -11.136 1.00 91.31 88 GLN A O 1
ATOM 711 N N . GLN A 1 89 ? 10.418 0.541 -10.640 1.00 90.69 89 GLN A N 1
ATOM 712 C CA . GLN A 1 89 ? 11.232 1.382 -11.526 1.00 90.69 89 GLN A CA 1
ATOM 713 C C . GLN A 1 89 ? 12.701 1.410 -11.098 1.00 90.69 89 GLN A C 1
ATOM 715 O O . GLN A 1 89 ? 13.587 1.302 -11.945 1.00 90.69 89 GLN A O 1
ATOM 720 N N . THR A 1 90 ? 12.964 1.502 -9.792 1.00 89.50 90 THR A N 1
ATOM 721 C CA . THR A 1 90 ? 14.328 1.468 -9.245 1.00 89.50 90 THR A CA 1
ATOM 722 C C . THR A 1 90 ? 15.020 0.148 -9.586 1.00 89.50 90 THR A C 1
ATOM 724 O O . THR A 1 90 ? 16.165 0.152 -10.038 1.00 89.50 90 THR A O 1
ATOM 727 N N . LEU A 1 91 ? 14.315 -0.981 -9.447 1.00 90.00 91 LEU A N 1
ATOM 728 C CA . LEU A 1 91 ? 14.831 -2.299 -9.827 1.00 90.00 91 LEU A CA 1
ATOM 729 C C . LEU A 1 91 ? 15.172 -2.367 -11.321 1.00 90.00 91 LEU A C 1
ATOM 731 O O . LEU A 1 91 ? 16.255 -2.830 -11.685 1.00 90.00 91 LEU A O 1
ATOM 735 N N . LEU A 1 92 ? 14.279 -1.873 -12.183 1.00 86.94 92 LEU A N 1
ATOM 736 C CA . LEU A 1 92 ? 14.504 -1.829 -13.629 1.00 86.94 92 LEU A CA 1
ATOM 737 C C . LEU A 1 92 ? 15.736 -0.980 -13.979 1.00 86.94 92 LEU A C 1
ATOM 739 O O . LEU A 1 92 ? 16.597 -1.429 -14.732 1.00 86.94 92 LEU A O 1
ATOM 743 N N . GLN A 1 93 ? 15.864 0.213 -13.394 1.00 85.00 93 GLN A N 1
ATOM 744 C CA . GLN A 1 93 ? 17.021 1.089 -13.611 1.00 85.00 93 GLN A CA 1
ATOM 745 C C . GLN A 1 93 ? 18.333 0.433 -13.166 1.00 85.00 93 GLN A C 1
ATOM 747 O O . GLN A 1 93 ? 19.331 0.493 -13.883 1.00 85.00 93 GLN A O 1
ATOM 752 N N . GLN A 1 94 ? 18.344 -0.233 -12.008 1.00 86.06 94 GLN A N 1
ATOM 753 C CA . GLN A 1 94 ? 19.517 -0.969 -11.532 1.00 86.06 94 GLN A CA 1
ATOM 754 C C . GLN A 1 94 ? 19.907 -2.105 -12.481 1.00 86.06 94 GLN A C 1
ATOM 756 O O . GLN A 1 94 ? 21.096 -2.333 -12.700 1.00 86.06 94 GLN A O 1
ATOM 761 N N . HIS A 1 95 ? 18.928 -2.810 -13.049 1.00 85.00 95 HIS A N 1
ATOM 762 C CA . HIS A 1 95 ? 19.181 -3.861 -14.029 1.00 85.00 95 HIS A CA 1
ATOM 763 C C . HIS A 1 95 ? 19.784 -3.299 -15.326 1.00 85.00 95 HIS A C 1
ATOM 765 O O . HIS A 1 95 ? 20.819 -3.786 -15.779 1.00 85.00 95 HIS A O 1
ATOM 771 N N . LEU A 1 96 ? 19.210 -2.219 -15.868 1.00 81.31 96 LEU A N 1
ATOM 772 C CA . LEU A 1 96 ? 19.722 -1.548 -17.069 1.00 81.31 96 LEU A CA 1
ATOM 773 C C . LEU A 1 96 ? 21.152 -1.019 -16.879 1.00 81.31 96 LEU A C 1
ATOM 775 O O . LEU A 1 96 ? 22.001 -1.218 -17.747 1.00 81.31 96 LEU A O 1
ATOM 779 N N . ASN A 1 97 ? 21.444 -0.420 -15.720 1.00 79.81 97 ASN A N 1
ATOM 780 C CA . ASN A 1 97 ? 22.781 0.085 -15.390 1.00 79.81 97 ASN A CA 1
ATOM 781 C C . ASN A 1 97 ? 23.840 -1.026 -15.303 1.00 79.81 97 ASN A C 1
ATOM 783 O O . ASN A 1 97 ? 25.010 -0.772 -15.580 1.00 79.81 97 ASN A O 1
ATOM 787 N N . LYS A 1 98 ? 23.450 -2.247 -14.910 1.00 77.69 98 LYS A N 1
ATOM 788 C CA . LYS A 1 98 ? 24.354 -3.409 -14.880 1.00 77.69 98 LYS A CA 1
ATOM 789 C C . LYS A 1 98 ? 24.648 -3.945 -16.279 1.00 77.69 98 LYS A C 1
ATOM 791 O O . LYS A 1 98 ? 25.774 -4.352 -16.531 1.00 77.69 98 LYS A O 1
ATOM 796 N N . ILE A 1 99 ? 23.652 -3.945 -17.168 1.00 75.75 99 ILE A N 1
ATOM 797 C CA . ILE A 1 99 ? 23.812 -4.424 -18.550 1.00 75.75 99 ILE A CA 1
ATOM 798 C C . ILE A 1 99 ? 24.651 -3.442 -19.374 1.00 75.75 99 ILE A C 1
ATOM 800 O O . ILE A 1 99 ? 25.488 -3.871 -20.161 1.00 75.75 99 ILE A O 1
ATOM 804 N N . ASN A 1 100 ? 24.468 -2.133 -19.171 1.00 68.38 100 ASN A N 1
ATOM 805 C CA . ASN A 1 100 ? 25.136 -1.094 -19.954 1.00 68.38 100 ASN A CA 1
ATOM 806 C C . ASN A 1 100 ? 25.967 -0.144 -19.071 1.00 68.38 100 ASN A C 1
ATOM 808 O O . ASN A 1 100 ? 25.617 1.029 -18.924 1.00 68.38 100 ASN A O 1
ATOM 812 N N . PRO A 1 101 ? 27.112 -0.586 -18.517 1.00 62.34 101 PRO A N 1
ATOM 813 C CA . PRO A 1 101 ? 27.964 0.270 -17.687 1.00 62.34 101 PRO A CA 1
ATOM 814 C C . PRO A 1 101 ? 28.545 1.478 -18.449 1.00 62.34 101 PRO A C 1
ATOM 816 O O . PRO A 1 101 ? 28.932 2.469 -17.827 1.00 62.34 101 PRO A O 1
ATOM 819 N N . HIS A 1 102 ? 28.565 1.418 -19.787 1.00 63.44 102 HIS A N 1
ATOM 820 C CA . HIS A 1 102 ? 29.095 2.452 -20.682 1.00 63.44 102 HIS A CA 1
ATOM 821 C C . HIS A 1 102 ? 28.023 3.290 -21.401 1.00 63.44 102 HIS A C 1
ATOM 823 O O . HIS A 1 102 ? 28.365 4.074 -22.285 1.00 63.44 102 HIS A O 1
ATOM 829 N N . SER A 1 103 ? 26.733 3.168 -21.058 1.00 64.06 103 SER A N 1
ATOM 830 C CA . SER A 1 103 ? 25.713 4.039 -21.660 1.00 64.06 103 SER A CA 1
ATOM 831 C C . SER A 1 103 ? 25.859 5.487 -21.183 1.00 64.06 103 SER A C 1
ATOM 833 O O . SER A 1 103 ? 26.131 5.737 -20.005 1.00 64.06 103 SER A O 1
ATOM 835 N N . ALA A 1 104 ? 25.653 6.442 -22.094 1.00 63.41 104 ALA A N 1
ATOM 836 C CA . ALA A 1 104 ? 25.744 7.871 -21.809 1.00 63.41 104 ALA A CA 1
ATOM 837 C C . ALA A 1 104 ? 24.834 8.271 -20.632 1.00 63.41 104 ALA A C 1
ATOM 839 O O . ALA A 1 104 ? 23.634 7.999 -20.626 1.00 63.41 104 ALA A O 1
ATOM 840 N N . ARG A 1 105 ? 25.419 8.933 -19.628 1.00 60.94 105 ARG A N 1
ATOM 841 C CA . ARG A 1 105 ? 24.704 9.463 -18.462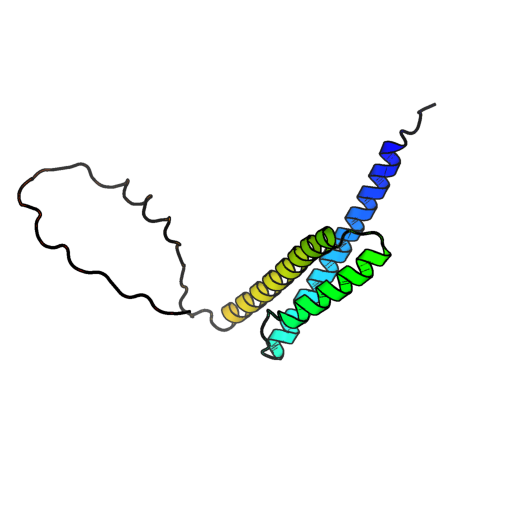 1.00 60.94 105 ARG A CA 1
ATOM 842 C C . ARG A 1 105 ? 24.236 10.880 -18.767 1.00 60.94 105 ARG A C 1
ATOM 844 O O . ARG A 1 105 ? 25.063 11.754 -19.008 1.00 60.94 105 ARG A O 1
ATOM 851 N N . VAL A 1 106 ? 22.930 11.123 -18.713 1.00 61.56 106 VAL A N 1
ATOM 852 C CA . VAL A 1 106 ? 22.362 12.469 -18.862 1.00 61.56 106 VAL A CA 1
ATOM 853 C C . VAL A 1 106 ? 21.830 12.925 -17.509 1.00 61.56 106 VAL A C 1
ATOM 855 O O . VAL A 1 106 ? 20.947 12.292 -16.938 1.00 61.56 106 VAL A O 1
ATOM 858 N N . ALA A 1 107 ? 22.372 14.024 -16.988 1.00 62.09 107 ALA A N 1
ATOM 859 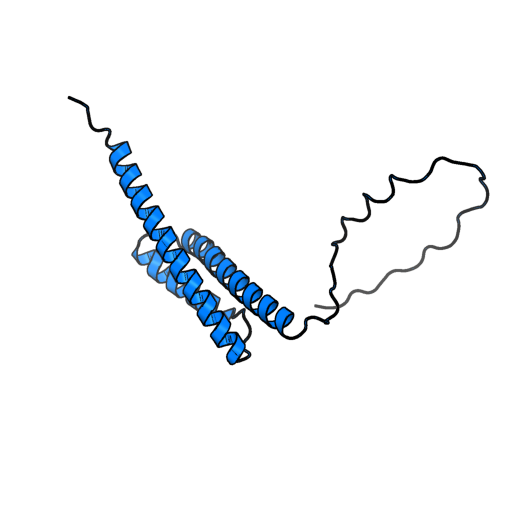C CA . ALA A 1 107 ? 21.806 14.715 -15.837 1.00 62.09 107 ALA A CA 1
ATOM 860 C C . ALA A 1 107 ? 20.872 15.819 -16.345 1.00 62.09 107 ALA A C 1
ATOM 862 O O . ALA A 1 107 ? 21.317 16.778 -16.974 1.00 62.09 107 ALA A O 1
ATOM 863 N N . PHE A 1 108 ? 19.572 15.685 -16.082 1.00 57.09 108 PHE A N 1
ATOM 864 C CA . PHE A 1 108 ? 18.599 16.732 -16.376 1.00 57.09 108 PHE A CA 1
ATOM 865 C C . PHE A 1 108 ? 18.567 17.727 -15.216 1.00 57.09 108 PHE A C 1
ATOM 867 O O . PHE A 1 108 ? 17.922 17.512 -14.189 1.00 57.09 108 PHE A O 1
ATOM 874 N N . LEU A 1 109 ? 19.311 18.818 -15.368 1.00 53.34 109 LEU A N 1
ATOM 875 C CA . LEU A 1 109 ? 19.270 19.938 -14.444 1.00 53.34 109 LEU A CA 1
ATOM 876 C C . LEU A 1 109 ? 18.073 20.808 -14.837 1.00 53.34 109 LEU A C 1
ATOM 878 O O . LEU A 1 109 ? 18.120 21.514 -15.842 1.00 53.34 109 LEU A O 1
ATOM 882 N N . GLY A 1 110 ? 16.977 20.712 -14.082 1.00 55.91 110 GLY A N 1
ATOM 883 C CA . GLY A 1 110 ? 15.777 21.508 -14.347 1.00 55.91 110 GLY A CA 1
ATOM 884 C C . GLY A 1 110 ? 16.077 23.020 -14.424 1.00 55.91 110 GLY A C 1
ATOM 885 O O . GLY A 1 110 ? 17.124 23.463 -13.944 1.00 55.91 110 GLY A O 1
ATOM 886 N N . PRO A 1 111 ? 15.158 23.851 -14.957 1.00 62.78 111 PRO A N 1
ATOM 887 C CA . PRO A 1 111 ? 15.415 25.252 -15.346 1.00 62.78 111 PRO A CA 1
ATOM 888 C C . PRO A 1 111 ? 15.926 26.218 -14.256 1.00 62.78 111 PRO A C 1
ATOM 890 O O . PRO A 1 111 ? 16.141 27.394 -14.527 1.00 62.78 111 PRO A O 1
ATOM 893 N N . LYS A 1 112 ? 16.096 25.774 -13.006 1.00 54.66 112 LYS A N 1
ATOM 894 C CA . LYS A 1 112 ? 16.359 26.626 -11.837 1.00 54.66 112 LYS A CA 1
ATOM 895 C C . LYS A 1 112 ? 17.822 26.701 -11.385 1.00 54.66 112 LYS A C 1
ATOM 897 O O . LYS A 1 112 ? 18.098 27.376 -10.400 1.00 54.66 112 LYS A O 1
ATOM 902 N N . ALA A 1 113 ? 18.771 26.062 -12.070 1.00 40.88 113 ALA A N 1
ATOM 903 C CA . ALA A 1 113 ? 20.173 26.073 -11.630 1.00 40.88 113 ALA A CA 1
ATOM 904 C C . ALA A 1 113 ? 21.051 27.185 -12.240 1.00 40.88 113 ALA A C 1
ATOM 906 O O . ALA A 1 113 ? 22.194 27.357 -11.815 1.00 40.88 113 ALA A O 1
ATOM 907 N N . LEU A 1 114 ? 20.547 27.973 -13.198 1.00 47.12 114 LEU A N 1
ATOM 908 C CA . LEU A 1 114 ? 21.367 28.970 -13.904 1.00 47.12 114 LEU A CA 1
ATOM 909 C C . LEU A 1 114 ? 21.722 30.225 -13.080 1.00 47.12 114 LEU A C 1
ATOM 911 O O . LEU A 1 114 ? 22.553 31.021 -13.510 1.00 47.12 114 LEU A O 1
ATOM 915 N N . THR A 1 115 ? 21.156 30.417 -11.887 1.00 45.25 115 THR A N 1
ATOM 916 C CA . THR A 1 115 ? 21.356 31.648 -11.098 1.00 45.25 115 THR A CA 1
ATOM 917 C C . THR A 1 115 ? 22.475 31.578 -10.057 1.00 45.25 115 THR A C 1
ATOM 919 O O . THR A 1 115 ? 22.753 32.583 -9.407 1.00 45.25 115 THR A O 1
ATOM 922 N N . ARG A 1 116 ? 23.174 30.443 -9.899 1.00 42.19 116 ARG A N 1
ATOM 923 C CA . ARG A 1 116 ? 24.196 30.283 -8.843 1.00 42.19 116 ARG A CA 1
ATOM 924 C C . ARG A 1 116 ? 25.563 29.805 -9.343 1.00 42.19 116 ARG A C 1
ATOM 926 O O . ARG A 1 116 ? 26.223 29.037 -8.658 1.00 42.19 116 ARG A O 1
ATOM 933 N N . ILE A 1 117 ? 25.995 30.257 -10.523 1.00 44.53 117 ILE A N 1
ATOM 934 C CA . ILE A 1 117 ? 27.385 30.075 -11.003 1.00 44.53 117 ILE A CA 1
ATOM 935 C C . ILE A 1 117 ? 28.047 31.406 -11.415 1.00 44.53 117 ILE A C 1
ATOM 937 O O . ILE A 1 117 ? 29.265 31.524 -11.363 1.00 44.53 117 ILE A O 1
ATOM 941 N N . TRP A 1 118 ? 27.289 32.478 -11.669 1.00 33.62 118 TRP A N 1
ATOM 942 C CA . TRP A 1 118 ? 27.858 33.769 -12.095 1.00 33.62 118 TRP A CA 1
ATOM 943 C C . TRP A 1 118 ? 28.430 34.660 -10.979 1.00 33.62 118 TRP A C 1
ATOM 945 O O . TRP A 1 118 ? 28.872 35.772 -11.249 1.00 33.62 118 TRP A O 1
ATOM 955 N N . ARG A 1 119 ? 28.480 34.201 -9.720 1.00 36.75 119 ARG A N 1
ATOM 956 C CA . ARG A 1 119 ? 29.033 34.990 -8.600 1.00 36.75 119 ARG A CA 1
ATOM 957 C C . ARG A 1 119 ? 30.431 34.532 -8.176 1.00 36.75 119 ARG A C 1
ATOM 959 O O . ARG A 1 119 ? 30.724 34.486 -6.986 1.00 36.75 119 ARG A O 1
ATOM 966 N N . ARG A 1 120 ? 31.295 34.173 -9.129 1.00 41.25 120 ARG A N 1
ATOM 967 C CA . ARG A 1 120 ? 32.746 34.088 -8.896 1.00 41.25 120 ARG A CA 1
ATOM 968 C C . ARG A 1 120 ? 33.523 34.154 -10.210 1.00 41.25 120 ARG A C 1
ATOM 970 O O . ARG A 1 120 ? 33.992 33.135 -10.679 1.00 41.25 120 ARG A O 1
ATOM 977 N N . VAL A 1 121 ? 33.592 35.345 -10.798 1.00 43.22 121 VAL A N 1
ATOM 978 C CA . VAL A 1 121 ? 34.776 35.994 -11.404 1.00 43.22 121 VAL A CA 1
ATOM 979 C C . VAL A 1 121 ? 34.241 37.218 -12.151 1.00 43.22 121 VAL A C 1
ATOM 981 O O . VAL A 1 121 ? 33.695 37.076 -13.235 1.00 43.22 121 VAL A O 1
ATOM 984 N N . SER A 1 122 ? 34.372 38.405 -11.556 1.00 36.03 122 SER A N 1
ATOM 985 C CA . SER A 1 122 ? 34.579 39.664 -12.290 1.00 36.03 122 SER A CA 1
ATOM 986 C C . SER A 1 122 ? 34.721 40.830 -11.306 1.00 36.03 122 SER A C 1
ATOM 988 O O . SER A 1 122 ? 33.745 41.271 -10.700 1.00 36.03 122 SER A O 1
ATOM 990 N N . THR A 1 123 ? 35.931 41.360 -11.189 1.00 35.72 123 THR A N 1
ATOM 991 C CA . THR A 1 123 ? 36.193 42.788 -10.952 1.00 35.72 123 THR A CA 1
ATOM 992 C C . THR A 1 123 ? 37.224 43.217 -12.016 1.00 35.72 123 THR A C 1
ATOM 994 O O . THR A 1 123 ? 37.805 42.349 -12.671 1.00 35.72 123 THR A O 1
ATOM 997 N N . PRO A 1 124 ? 37.331 44.511 -12.355 1.00 52.44 124 PRO A N 1
ATOM 998 C CA . PRO A 1 124 ? 36.786 45.024 -13.610 1.00 52.44 124 PRO A CA 1
ATOM 999 C C . PRO A 1 124 ? 37.894 45.625 -14.493 1.00 52.44 124 PRO A C 1
ATOM 1001 O O . PRO A 1 124 ? 38.981 45.898 -14.005 1.00 52.44 124 PRO A O 1
ATOM 1004 N N . LEU A 1 125 ? 37.607 45.932 -15.759 1.00 35.69 125 LEU A N 1
ATOM 1005 C CA . LEU A 1 125 ? 37.982 47.231 -16.329 1.00 35.69 125 LEU A CA 1
ATOM 1006 C C . LEU A 1 125 ? 37.230 47.488 -17.642 1.00 35.69 125 LEU A C 1
ATOM 1008 O O . LEU A 1 125 ? 37.232 46.670 -18.554 1.00 35.69 125 LEU A O 1
ATOM 1012 N N . ALA A 1 126 ? 36.571 48.643 -17.658 1.00 34.50 126 ALA A N 1
ATOM 1013 C CA . ALA A 1 126 ? 36.312 49.552 -18.770 1.00 34.50 126 ALA A CA 1
ATOM 1014 C C . ALA A 1 126 ? 36.432 49.022 -20.216 1.00 34.50 126 ALA A C 1
ATOM 1016 O O . ALA A 1 126 ? 37.518 48.769 -20.722 1.00 34.50 126 ALA A O 1
ATOM 1017 N N . THR A 1 127 ? 35.345 49.107 -20.981 1.00 36.22 127 THR A N 1
ATOM 1018 C CA . THR A 1 127 ? 35.044 50.322 -21.766 1.00 36.22 127 THR A CA 1
ATOM 1019 C C . THR A 1 127 ? 33.648 50.223 -22.386 1.00 36.22 127 THR A C 1
ATOM 1021 O O . THR A 1 127 ? 33.273 49.239 -23.016 1.00 36.22 127 THR A O 1
ATOM 1024 N N . LEU A 1 128 ? 32.855 51.263 -22.139 1.00 34.03 128 LEU A N 1
ATOM 1025 C CA . LEU A 1 128 ? 31.583 51.550 -22.793 1.00 34.03 128 LEU A CA 1
ATOM 1026 C C . LEU A 1 128 ? 31.826 51.929 -24.255 1.00 34.03 128 LEU A C 1
ATOM 1028 O O . LEU A 1 128 ? 32.700 52.753 -24.503 1.00 34.03 128 LEU A O 1
ATOM 1032 N N . SER A 1 129 ? 30.990 51.425 -25.171 1.00 27.48 129 SER A N 1
ATOM 1033 C CA . SER A 1 129 ? 30.388 52.181 -26.289 1.00 27.48 129 SER A CA 1
ATOM 1034 C C . SER A 1 129 ? 30.087 51.268 -27.482 1.00 27.48 129 SER A C 1
ATOM 1036 O O . SER A 1 129 ? 30.980 50.963 -28.266 1.00 27.48 129 SER A O 1
ATOM 1038 N N . SER A 1 130 ? 28.823 50.859 -27.636 1.00 31.17 130 SER A N 1
ATOM 1039 C CA . SER A 1 130 ? 28.024 51.011 -28.874 1.00 31.17 130 SER A CA 1
ATOM 1040 C C . SER A 1 130 ? 26.839 50.029 -28.927 1.00 31.17 130 SER A C 1
ATOM 1042 O O . SER A 1 130 ? 26.920 48.897 -29.380 1.00 31.17 130 SER A O 1
ATOM 1044 N N . LEU A 1 131 ? 25.703 50.541 -28.446 1.00 34.16 131 LEU A N 1
ATOM 1045 C CA . LEU A 1 131 ? 24.411 50.533 -29.141 1.00 34.16 131 LEU A CA 1
ATOM 1046 C C . LEU A 1 131 ? 23.777 49.191 -29.554 1.00 34.16 131 LEU A C 1
ATOM 1048 O O . LEU A 1 131 ? 23.870 48.721 -30.683 1.00 34.16 131 LEU A O 1
ATOM 1052 N N . LEU A 1 132 ? 22.908 48.730 -28.649 1.00 33.00 132 LEU A N 1
ATOM 1053 C CA . LEU A 1 132 ? 21.524 48.339 -28.944 1.00 33.00 132 LEU A CA 1
ATOM 1054 C C . LEU A 1 132 ? 20.941 48.989 -30.220 1.00 33.00 132 LEU A C 1
ATOM 1056 O O . LEU A 1 132 ? 20.745 50.206 -30.239 1.00 33.00 132 LEU A O 1
ATOM 1060 N N . ARG A 1 133 ? 20.509 48.163 -31.184 1.00 31.17 133 ARG A N 1
ATOM 1061 C CA . ARG A 1 133 ? 19.137 48.118 -31.755 1.00 31.17 133 ARG A CA 1
ATOM 1062 C C . ARG A 1 133 ? 19.107 47.298 -33.046 1.00 31.17 133 ARG A C 1
ATOM 1064 O O . ARG A 1 133 ? 19.624 47.751 -34.054 1.00 31.17 133 ARG A O 1
ATOM 1071 N N . ALA A 1 134 ? 18.413 46.162 -33.000 1.00 29.80 134 ALA A N 1
ATOM 1072 C CA . ALA A 1 134 ? 17.626 45.519 -34.069 1.00 29.80 134 ALA A CA 1
ATOM 1073 C C . ALA A 1 134 ? 17.518 44.026 -33.705 1.00 29.80 134 ALA A C 1
ATOM 1075 O O . ALA A 1 134 ? 18.521 43.410 -33.391 1.00 29.80 134 ALA A O 1
ATOM 1076 N N . ALA A 1 135 ? 16.380 43.349 -33.680 1.00 32.47 135 ALA A N 1
ATOM 1077 C CA . ALA A 1 135 ? 15.032 43.711 -34.049 1.00 32.47 135 ALA A CA 1
ATOM 1078 C C . ALA A 1 135 ? 14.074 42.777 -33.295 1.00 32.47 135 ALA A C 1
ATOM 1080 O O . ALA A 1 135 ? 14.332 41.585 -33.138 1.00 32.47 135 ALA A O 1
ATOM 1081 N N . ALA A 1 136 ? 12.956 43.338 -32.847 1.00 38.22 136 ALA A N 1
ATOM 1082 C CA . ALA A 1 136 ? 11.756 42.580 -32.551 1.00 38.22 136 ALA A CA 1
ATOM 1083 C C . ALA A 1 136 ? 11.130 42.085 -33.865 1.00 38.22 136 ALA A C 1
ATOM 1085 O O . ALA A 1 136 ? 11.048 42.859 -34.819 1.00 38.22 136 ALA A O 1
ATOM 1086 N N . ARG A 1 137 ? 10.694 40.820 -33.865 1.00 32.81 137 ARG A N 1
ATOM 1087 C CA . ARG A 1 137 ? 9.790 40.073 -34.778 1.00 32.81 137 ARG A CA 1
ATOM 1088 C C . ARG A 1 137 ? 10.313 38.630 -34.710 1.00 32.81 137 ARG A C 1
ATOM 1090 O O . ARG A 1 137 ? 11.489 38.419 -34.945 1.00 32.81 137 ARG A O 1
ATOM 1097 N N . SER A 1 138 ? 9.584 37.601 -34.308 1.00 34.56 138 SER A N 1
ATOM 1098 C CA . SER A 1 138 ? 8.167 37.311 -34.493 1.00 34.56 138 SER A CA 1
ATOM 1099 C C . SER A 1 138 ? 7.850 36.009 -33.737 1.00 34.56 138 SER A C 1
ATOM 1101 O O . SER A 1 138 ? 8.528 35.007 -33.949 1.00 34.56 138 SER A O 1
ATOM 1103 N N . SER A 1 139 ? 6.811 35.996 -32.901 1.00 37.12 139 SER A N 1
ATOM 1104 C CA . SER A 1 139 ? 6.003 34.781 -32.658 1.00 37.12 139 SER A CA 1
ATOM 1105 C C . SER A 1 139 ? 5.274 34.400 -33.968 1.00 37.12 139 SER A C 1
ATOM 1107 O O . SER A 1 139 ? 5.173 35.290 -34.820 1.00 37.12 139 SER A O 1
ATOM 1109 N N . PRO A 1 140 ? 4.691 33.194 -34.169 1.00 48.78 140 PRO A N 1
ATOM 1110 C CA . PRO A 1 140 ? 4.325 32.142 -33.202 1.00 48.78 140 PRO A CA 1
ATOM 1111 C C . PRO A 1 140 ? 4.690 30.706 -33.674 1.00 48.78 140 PRO A C 1
ATOM 1113 O O . PRO A 1 140 ? 5.264 30.539 -34.740 1.00 48.78 140 PRO A O 1
ATOM 1116 N N . ILE A 1 141 ? 4.350 29.665 -32.898 1.00 40.25 141 ILE A N 1
ATOM 1117 C CA . ILE A 1 141 ? 3.530 28.509 -33.339 1.00 40.25 141 ILE A CA 1
ATOM 1118 C C . ILE A 1 141 ? 3.345 27.521 -32.172 1.00 40.25 141 ILE A C 1
ATOM 1120 O O . ILE A 1 141 ? 4.286 27.023 -31.562 1.00 40.25 141 ILE A O 1
ATOM 1124 N N . PHE A 1 142 ? 2.065 27.297 -31.892 1.00 40.16 142 PHE A N 1
ATOM 1125 C CA . PHE A 1 142 ? 1.427 26.316 -31.022 1.00 40.16 142 PHE A CA 1
ATOM 1126 C C . PHE A 1 142 ? 1.277 24.993 -31.791 1.00 40.16 142 PHE A C 1
ATOM 1128 O O . PHE A 1 142 ? 0.818 25.061 -32.926 1.00 40.16 142 PHE A O 1
ATOM 1135 N N . LEU A 1 143 ? 1.597 23.839 -31.190 1.00 37.28 143 LEU A N 1
ATOM 1136 C CA . LEU A 1 143 ? 1.108 22.463 -31.472 1.00 37.28 143 LEU A CA 1
ATOM 1137 C C . LEU A 1 143 ? 1.945 21.528 -30.547 1.00 37.28 143 LEU A C 1
ATOM 1139 O O . LEU A 1 143 ? 3.137 21.772 -30.416 1.00 37.28 143 LEU A O 1
ATOM 1143 N N . ILE A 1 144 ? 1.495 20.507 -29.805 1.00 38.22 144 ILE A N 1
ATOM 1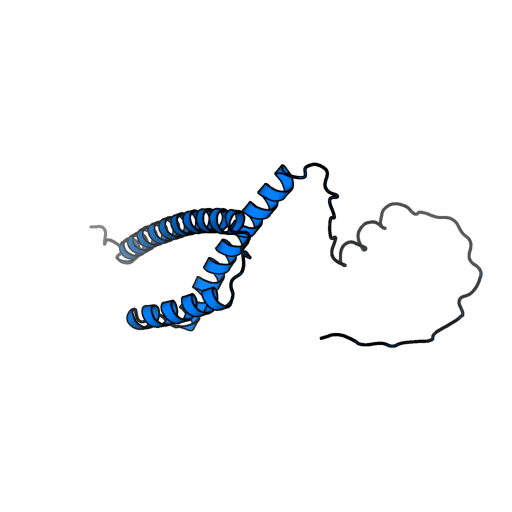144 C CA . ILE A 1 144 ? 0.524 19.406 -29.979 1.00 38.22 144 ILE A CA 1
ATOM 1145 C C . ILE A 1 144 ? 0.245 18.867 -28.547 1.00 38.22 144 ILE A C 1
ATOM 1147 O O . ILE A 1 144 ? 1.199 18.700 -27.793 1.00 38.22 144 ILE A O 1
ATOM 1151 N N . ARG A 1 145 ? -1.019 18.867 -28.096 1.00 50.38 145 ARG A N 1
ATOM 1152 C CA . ARG A 1 145 ? -1.905 17.711 -27.793 1.00 50.38 145 ARG A CA 1
ATOM 1153 C C . ARG A 1 145 ? -1.595 16.934 -26.513 1.00 50.38 145 ARG A C 1
ATOM 1155 O O . ARG A 1 145 ? -0.496 16.359 -26.409 1.00 50.38 145 ARG A O 1
#

Sequence (145 aa):
MTEENPLLALRDKISALDEKLLALLAERRGLAVEVGKAKLASHRPVRDIDRERDLLERLMTIGKRHNLDAHYITRLFQLIIEDSVLTQQTLLQQHLNKINPHSARVAFLGPKALTRIWRRVSTPLATLSSLLRAAARSSPIFLIR

Organism: NCBI:txid1432552

pLDDT: mean 75.46, std 23.35, range [27.48, 97.5]

Secondary structure (DSSP, 8-state):
-----HHHHHHHHHHHHHHHHHHHHHHHHHHHHHHHHHHHHTT--S--HHHHHHHHHHHHHHHHHTT--HHHHHHHHHHHHHHHHHHHHHHHHHHHHHH-TTSPP-----TT-TTSSSSSS------------------------